Protein AF-A0AAV6H2V7-F1 (afdb_monomer_lite)

Organism: NCBI:txid278164

Foldseek 3Di:
DVVVVVVVVVVVVVVVVVVVPVVDDPVVVVVVVVVVVVVVVVVVVVVVVCCCCVVVPDPPDPPDPPPDD

Structure (mmCIF, N/CA/C/O backbone):
data_AF-A0AAV6H2V7-F1
#
_entry.id   AF-A0AAV6H2V7-F1
#
loop_
_atom_site.group_PDB
_atom_site.id
_atom_site.type_symbol
_atom_site.label_atom_id
_atom_site.label_alt_id
_atom_site.label_comp_id
_atom_site.label_asym_id
_atom_site.label_entity_id
_atom_site.label_seq_id
_atom_site.pdbx_PDB_ins_code
_atom_site.Cartn_x
_atom_site.Cartn_y
_atom_site.Cartn_z
_atom_site.occupancy
_atom_site.B_iso_or_equiv
_atom_site.auth_seq_id
_atom_site.auth_comp_id
_atom_site.auth_asym_id
_atom_site.auth_atom_id
_atom_site.pdbx_PDB_model_num
ATOM 1 N N . MET A 1 1 ? -8.183 19.229 -12.803 1.00 58.28 1 MET A N 1
ATOM 2 C CA . MET A 1 1 ? -7.920 19.283 -11.348 1.00 58.28 1 MET A CA 1
ATOM 3 C C . MET A 1 1 ? -9.140 18.841 -10.540 1.00 58.28 1 MET A C 1
ATOM 5 O O . MET A 1 1 ? -8.928 18.183 -9.537 1.00 58.28 1 MET A O 1
ATOM 9 N N . GLU A 1 2 ? -10.356 19.028 -11.060 1.00 70.50 2 GLU A N 1
ATOM 10 C CA . GLU A 1 2 ? -11.653 18.590 -10.499 1.00 70.50 2 GLU A CA 1
ATOM 11 C C . GLU A 1 2 ? -11.709 17.132 -9.988 1.00 70.50 2 GLU A C 1
ATOM 13 O O . GLU A 1 2 ? -12.101 16.878 -8.858 1.00 70.50 2 GLU A O 1
ATOM 18 N N . VAL A 1 3 ? -11.190 16.158 -10.748 1.00 75.75 3 VAL A N 1
ATOM 19 C CA . VAL A 1 3 ? -11.245 14.727 -10.367 1.00 75.75 3 VAL A CA 1
ATOM 20 C C . VAL A 1 3 ? -10.514 14.419 -9.051 1.00 75.75 3 VAL A C 1
ATOM 22 O O . VAL A 1 3 ? -10.896 13.498 -8.336 1.00 75.75 3 VAL A O 1
ATOM 25 N N . LYS A 1 4 ? -9.461 15.173 -8.698 1.00 78.12 4 LYS A N 1
ATOM 26 C CA . LYS A 1 4 ? -8.755 14.953 -7.423 1.00 78.12 4 LYS A CA 1
ATOM 27 C C . LYS A 1 4 ? -9.607 15.357 -6.222 1.00 78.12 4 LYS A C 1
ATOM 29 O O . LYS A 1 4 ? -9.458 14.741 -5.173 1.00 78.12 4 LYS A O 1
ATOM 34 N N . GLU A 1 5 ? -10.436 16.383 -6.369 1.00 85.06 5 GLU A N 1
ATOM 35 C CA . GLU A 1 5 ? -11.287 16.904 -5.296 1.00 85.06 5 GLU A CA 1
ATOM 36 C C . GLU A 1 5 ? -12.458 15.953 -5.051 1.00 85.06 5 GLU A C 1
ATOM 38 O O . GLU A 1 5 ? -12.676 15.547 -3.913 1.00 85.06 5 GLU A O 1
ATOM 43 N N . GLU A 1 6 ? -13.085 15.465 -6.124 1.00 83.44 6 GLU A N 1
ATOM 44 C CA . GLU A 1 6 ? -14.134 14.438 -6.068 1.00 83.44 6 GLU A CA 1
ATOM 45 C C . GLU A 1 6 ? -13.623 13.138 -5.418 1.00 83.44 6 GLU A C 1
ATOM 47 O O . GLU A 1 6 ? -14.270 12.556 -4.549 1.00 83.44 6 GLU A O 1
ATOM 52 N N . VAL A 1 7 ? -12.420 12.684 -5.793 1.00 88.56 7 VAL A N 1
ATOM 53 C CA . VAL A 1 7 ? -11.807 11.476 -5.214 1.00 88.56 7 VAL A CA 1
ATOM 54 C C . VAL A 1 7 ? -11.451 11.678 -3.740 1.00 88.56 7 VAL A C 1
ATOM 56 O O . VAL A 1 7 ? -11.615 10.750 -2.947 1.00 88.56 7 VAL A O 1
ATOM 59 N N . LEU A 1 8 ? -10.984 12.869 -3.354 1.00 85.94 8 LEU A N 1
ATOM 60 C CA . LEU A 1 8 ? -10.702 13.192 -1.956 1.00 85.94 8 LEU A CA 1
ATOM 61 C C . LEU A 1 8 ? -11.978 13.245 -1.116 1.00 85.94 8 LEU A C 1
ATOM 63 O O . LEU A 1 8 ? -11.960 12.715 -0.009 1.00 85.94 8 LEU A O 1
ATOM 67 N N . ASP A 1 9 ? -13.069 13.818 -1.627 1.00 88.62 9 ASP A N 1
ATOM 68 C CA . ASP A 1 9 ? -14.359 13.866 -0.928 1.00 88.62 9 ASP A CA 1
ATOM 69 C C . ASP A 1 9 ? -14.921 12.459 -0.694 1.00 88.62 9 ASP A C 1
ATOM 71 O O . ASP A 1 9 ? -15.241 12.084 0.439 1.00 88.62 9 ASP A O 1
ATOM 75 N N . ILE A 1 10 ? -14.930 11.625 -1.739 1.00 89.25 10 ILE A N 1
ATOM 76 C CA . ILE A 1 10 ? -15.372 10.229 -1.650 1.00 89.25 10 ILE A CA 1
ATOM 77 C C . ILE A 1 10 ? -14.508 9.465 -0.644 1.00 89.25 10 ILE A C 1
ATOM 79 O O . ILE A 1 10 ? -15.041 8.748 0.207 1.00 89.25 10 ILE A O 1
ATOM 83 N N . LEU A 1 11 ? -13.183 9.640 -0.694 1.00 85.62 11 LEU A N 1
ATOM 84 C CA . LEU A 1 11 ? -12.264 8.998 0.241 1.00 85.62 11 LEU A CA 1
ATOM 85 C C . LEU A 1 11 ? -12.517 9.457 1.678 1.00 85.62 11 LEU A C 1
ATOM 87 O O . LEU A 1 11 ? -12.558 8.618 2.572 1.00 85.62 11 LEU A O 1
ATOM 91 N N . HIS A 1 12 ? -12.750 10.751 1.905 1.00 83.38 12 HIS A N 1
ATOM 92 C CA . HIS A 1 12 ? -13.058 11.292 3.228 1.00 83.38 12 HIS A CA 1
ATOM 93 C C . HIS A 1 12 ? -14.370 10.729 3.773 1.00 83.38 12 HIS A C 1
ATOM 95 O O . HIS A 1 12 ? -14.471 10.384 4.950 1.00 83.38 12 HIS A O 1
ATOM 101 N N . ARG A 1 13 ? -15.376 10.598 2.907 1.00 84.75 13 ARG A N 1
ATOM 102 C CA . ARG A 1 13 ? -16.698 10.086 3.261 1.00 84.75 13 ARG A CA 1
ATOM 103 C C . ARG A 1 13 ? -16.656 8.595 3.582 1.00 84.75 13 ARG A C 1
ATOM 105 O O . ARG A 1 13 ? -17.262 8.170 4.562 1.00 84.75 13 ARG A O 1
ATOM 112 N N . VAL A 1 14 ? -15.907 7.811 2.807 1.00 84.06 14 VAL A N 1
ATOM 113 C CA . VAL A 1 14 ? -15.651 6.387 3.081 1.00 84.06 14 VAL A CA 1
ATOM 114 C C . VAL A 1 14 ? -14.815 6.226 4.348 1.00 84.06 14 VAL A C 1
ATOM 116 O O . VAL A 1 14 ? -15.144 5.389 5.184 1.00 84.06 14 VAL A O 1
ATOM 119 N N . TRP A 1 15 ? -13.797 7.067 4.542 1.00 81.25 15 TRP A N 1
ATOM 120 C CA . TRP A 1 15 ? -12.959 7.075 5.738 1.00 81.25 15 TRP A CA 1
ATOM 121 C C . TRP A 1 15 ? -13.769 7.379 6.996 1.00 81.25 15 TRP A C 1
ATOM 123 O O . TRP A 1 15 ? -13.668 6.648 7.971 1.00 81.25 15 TRP A O 1
ATOM 133 N N . ALA A 1 16 ? -14.637 8.392 6.971 1.00 79.06 16 ALA A N 1
ATOM 134 C CA . ALA A 1 16 ? -15.511 8.727 8.093 1.00 79.06 16 ALA A CA 1
ATOM 135 C C . ALA A 1 16 ? -16.487 7.589 8.437 1.00 79.06 16 ALA A C 1
ATOM 137 O O . ALA A 1 16 ? -16.816 7.387 9.604 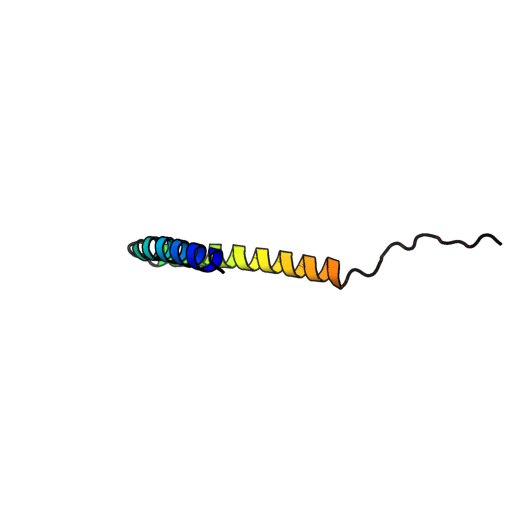1.00 79.06 16 ALA A O 1
ATOM 138 N N . LYS A 1 17 ? -16.933 6.816 7.436 1.00 72.38 17 LYS A N 1
ATOM 139 C CA . LYS A 1 17 ? -17.740 5.609 7.660 1.00 72.38 17 LYS A CA 1
ATOM 140 C C . LYS A 1 17 ? -16.903 4.471 8.238 1.00 72.38 17 LYS A C 1
ATOM 142 O O . LYS A 1 17 ? -17.357 3.850 9.189 1.00 72.38 17 LYS A O 1
ATOM 147 N N . LEU A 1 18 ?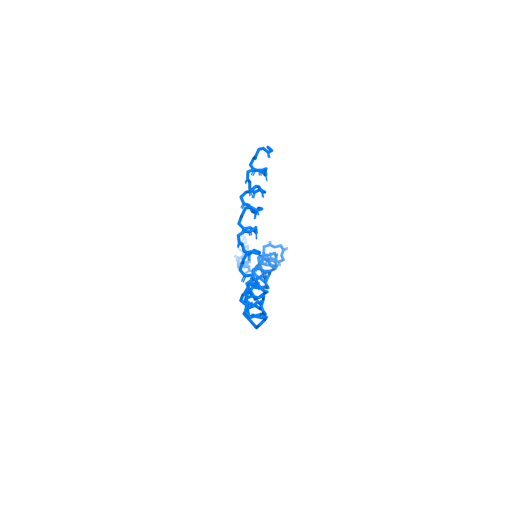 -15.683 4.252 7.747 1.00 68.75 18 LEU A N 1
ATOM 148 C CA . LEU A 1 18 ? -14.744 3.257 8.284 1.00 68.75 18 LEU A CA 1
ATOM 149 C C . LEU A 1 18 ? -14.297 3.577 9.717 1.00 68.75 18 LEU A C 1
ATOM 151 O O . LEU A 1 18 ? -14.186 2.683 10.545 1.00 68.75 18 LEU A O 1
ATOM 155 N N . GLN A 1 19 ? -14.102 4.855 10.033 1.00 67.25 19 GLN A N 1
ATOM 156 C CA . GLN A 1 19 ? -13.766 5.345 11.370 1.00 67.25 19 GLN A CA 1
ATOM 157 C C . GLN A 1 19 ? -14.970 5.325 12.327 1.00 67.25 19 GLN A C 1
ATOM 159 O O . GLN A 1 19 ? -14.803 5.592 13.511 1.00 67.25 19 GLN A O 1
ATOM 164 N N . GLY A 1 20 ? -16.169 4.992 11.836 1.00 64.50 20 GLY A N 1
ATOM 165 C CA . GLY A 1 20 ? -17.339 4.624 12.640 1.00 64.50 20 GLY A CA 1
ATOM 166 C C . GLY A 1 20 ? -17.438 3.121 12.944 1.00 64.50 20 GLY A C 1
ATOM 167 O O . GLY A 1 20 ? -18.231 2.738 13.793 1.00 64.50 20 GLY A O 1
ATOM 168 N N . LEU A 1 21 ? -16.598 2.274 12.328 1.00 58.94 21 LEU A N 1
ATOM 169 C CA . LEU A 1 21 ? -16.443 0.860 12.701 1.00 58.94 21 LEU A CA 1
ATOM 170 C C . LEU A 1 21 ? -15.518 0.532 13.908 1.00 58.94 21 LEU A C 1
ATOM 172 O O . LEU A 1 21 ? -15.506 -0.639 14.284 1.00 58.94 21 LEU A O 1
ATOM 176 N N . PRO A 1 22 ? -14.757 1.439 14.567 1.00 56.12 22 PRO A N 1
ATOM 177 C CA . PRO A 1 22 ? -13.865 1.077 15.672 1.00 56.12 22 PRO A CA 1
ATOM 178 C C . PRO A 1 22 ? -14.589 0.722 16.985 1.00 56.12 22 PRO A C 1
ATOM 180 O O . PRO A 1 22 ? -13.929 0.586 18.009 1.00 56.12 22 PRO A O 1
ATOM 183 N N . GLU A 1 23 ? -15.912 0.517 16.974 1.00 55.59 23 GLU A N 1
ATOM 184 C CA . GLU A 1 23 ? -16.585 -0.288 18.010 1.00 55.59 23 GLU A CA 1
ATOM 185 C C . GLU A 1 23 ? -16.319 -1.802 17.864 1.00 55.59 23 GLU A C 1
ATOM 187 O O . GLU A 1 23 ? -16.752 -2.591 18.701 1.00 55.59 23 GLU A O 1
ATOM 192 N N . ALA A 1 24 ? -15.594 -2.232 16.827 1.00 59.94 24 ALA A N 1
ATOM 193 C CA . ALA A 1 24 ? -15.083 -3.594 16.708 1.00 59.94 24 ALA A CA 1
ATOM 194 C C . ALA A 1 24 ? -13.778 -3.771 17.505 1.00 59.94 24 ALA A C 1
ATOM 196 O O . ALA A 1 24 ? -12.940 -2.869 17.578 1.00 59.94 24 ALA A O 1
ATOM 197 N N . ASN A 1 25 ? -13.602 -4.951 18.103 1.00 61.03 25 ASN A N 1
ATOM 198 C CA . ASN A 1 25 ? -12.525 -5.258 19.043 1.00 61.03 25 ASN A CA 1
ATOM 199 C C . ASN A 1 25 ? -11.149 -4.933 18.444 1.00 61.03 25 ASN A C 1
ATOM 201 O O . ASN A 1 25 ? -10.891 -5.223 17.278 1.00 61.03 25 ASN A O 1
ATOM 205 N N . SER A 1 26 ? -10.211 -4.435 19.256 1.00 67.38 26 SER A N 1
ATOM 206 C CA . SER A 1 26 ? -8.828 -4.105 18.855 1.00 67.38 26 SER A CA 1
ATOM 207 C C . SER A 1 26 ? -8.110 -5.217 18.066 1.00 67.38 26 SER A C 1
ATOM 209 O O . SER A 1 26 ? -7.183 -4.950 17.302 1.00 67.38 26 SER A O 1
ATOM 211 N N . LEU A 1 27 ? -8.557 -6.467 18.226 1.00 73.00 27 LEU A N 1
ATOM 212 C CA . LEU A 1 27 ? -8.106 -7.641 17.481 1.00 73.00 27 LEU A CA 1
ATOM 213 C C . LEU A 1 27 ? -8.477 -7.593 15.984 1.00 73.00 27 LEU A C 1
ATOM 215 O O . LEU A 1 27 ? -7.663 -7.943 15.132 1.00 73.00 27 LEU A O 1
ATOM 219 N N . GLU A 1 28 ? -9.689 -7.147 15.659 1.00 74.19 28 GLU A N 1
ATOM 220 C CA . GLU A 1 28 ? -10.233 -7.096 14.295 1.00 74.19 28 GLU A CA 1
ATOM 221 C C . GLU A 1 28 ? -9.516 -6.024 13.466 1.00 74.19 28 GLU A C 1
ATOM 223 O O . GLU A 1 28 ? -9.146 -6.255 12.314 1.00 74.19 28 GLU A O 1
ATOM 228 N N . ILE A 1 29 ? -9.211 -4.889 14.099 1.00 79.19 29 ILE A N 1
ATOM 229 C CA . ILE A 1 29 ? -8.400 -3.816 13.513 1.00 79.19 29 ILE A CA 1
ATOM 230 C C . ILE A 1 29 ? -6.991 -4.328 13.193 1.00 79.19 29 ILE A C 1
ATOM 232 O O . ILE A 1 29 ? -6.478 -4.088 12.099 1.00 79.19 29 ILE A O 1
ATOM 236 N N . GLY A 1 30 ? -6.378 -5.079 14.115 1.00 84.19 30 GLY A N 1
ATOM 237 C CA . GLY A 1 30 ? -5.067 -5.691 13.895 1.00 84.19 30 GLY A CA 1
ATOM 238 C C . GLY A 1 30 ? -5.063 -6.662 12.711 1.00 84.19 30 GLY A C 1
ATOM 239 O O . GLY A 1 30 ? -4.188 -6.580 11.848 1.00 84.19 30 GLY A O 1
ATOM 240 N N . ALA A 1 31 ? -6.067 -7.537 12.621 1.00 85.56 31 ALA A N 1
ATOM 241 C CA . ALA A 1 31 ? -6.196 -8.494 11.522 1.00 85.56 31 ALA A CA 1
ATOM 242 C C . ALA A 1 31 ? -6.385 -7.799 10.162 1.00 85.56 31 ALA A C 1
ATOM 244 O O . ALA A 1 31 ? -5.730 -8.158 9.181 1.00 85.56 31 ALA A O 1
ATOM 245 N N . PHE A 1 32 ? -7.226 -6.764 10.108 1.00 82.75 32 PHE A N 1
ATOM 246 C CA . PHE A 1 32 ? -7.427 -5.969 8.899 1.00 82.75 32 PHE A CA 1
ATOM 247 C C . PHE A 1 32 ? -6.146 -5.246 8.466 1.00 82.75 32 PHE A C 1
ATOM 249 O O . PHE A 1 32 ? -5.814 -5.217 7.281 1.00 82.75 32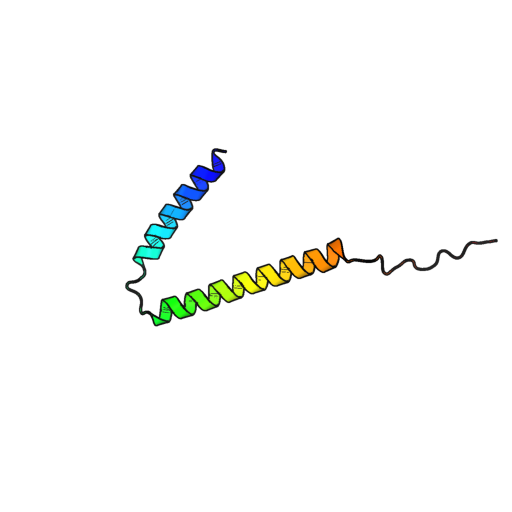 PHE A O 1
ATOM 256 N N . PHE A 1 33 ? -5.378 -4.722 9.424 1.00 85.88 33 PHE A N 1
ATOM 257 C CA . PHE A 1 33 ? -4.112 -4.054 9.138 1.00 85.88 33 PHE A CA 1
ATOM 258 C C . PHE A 1 33 ? -3.077 -5.011 8.536 1.00 85.88 33 PHE A C 1
ATOM 260 O O . PHE A 1 33 ? -2.409 -4.662 7.565 1.00 85.88 33 PHE A O 1
ATOM 267 N N . ILE A 1 34 ? -2.986 -6.244 9.047 1.00 93.12 34 ILE A N 1
ATOM 268 C CA . ILE A 1 34 ? -2.109 -7.282 8.481 1.00 93.12 34 ILE A CA 1
ATOM 269 C C . ILE A 1 34 ? -2.508 -7.605 7.035 1.00 93.12 34 ILE A C 1
ATOM 271 O O . ILE A 1 34 ? -1.636 -7.702 6.171 1.00 93.12 34 ILE A O 1
ATOM 275 N N . LEU A 1 35 ? -3.808 -7.729 6.748 1.00 92.06 35 LEU A N 1
ATOM 276 C CA . LEU A 1 35 ? -4.302 -7.967 5.388 1.00 92.06 35 LEU A CA 1
ATOM 277 C C . LEU A 1 35 ? -3.955 -6.810 4.442 1.00 92.06 35 LEU A C 1
ATOM 279 O O . LEU A 1 35 ? -3.463 -7.048 3.339 1.00 92.06 35 LEU A O 1
ATOM 283 N N . LEU A 1 36 ? -4.154 -5.563 4.876 1.00 90.56 36 LEU A N 1
ATOM 284 C CA . LEU A 1 36 ? -3.778 -4.384 4.094 1.00 90.56 36 LEU A CA 1
ATOM 285 C C . LEU A 1 36 ? -2.273 -4.334 3.819 1.00 90.56 36 LEU A C 1
ATOM 287 O O . LEU A 1 36 ? -1.871 -4.091 2.681 1.00 90.56 36 LEU A O 1
ATOM 291 N N . LEU A 1 37 ? -1.444 -4.599 4.834 1.00 94.50 37 LEU A N 1
ATOM 292 C CA . LEU A 1 37 ? 0.008 -4.665 4.675 1.00 94.50 37 LEU A CA 1
ATOM 293 C C . LEU A 1 37 ? 0.411 -5.756 3.686 1.00 94.50 37 LEU A C 1
ATOM 295 O O . LEU A 1 37 ? 1.232 -5.502 2.812 1.00 94.50 37 LEU A O 1
ATOM 299 N N . PHE A 1 38 ? -0.196 -6.941 3.773 1.00 95.19 38 PHE A N 1
ATOM 300 C CA . PHE A 1 38 ? 0.079 -8.036 2.848 1.00 95.19 38 PHE A CA 1
ATOM 301 C C . PHE A 1 38 ? -0.214 -7.638 1.397 1.00 95.19 38 PHE A C 1
ATOM 303 O O . PHE A 1 38 ? 0.644 -7.804 0.530 1.00 95.19 38 PHE A O 1
ATOM 310 N N . VAL A 1 39 ? -1.388 -7.053 1.136 1.00 95.06 39 VAL A N 1
ATOM 311 C CA . VAL A 1 39 ? -1.759 -6.572 -0.204 1.00 95.06 39 VAL A CA 1
ATOM 312 C C . VAL A 1 39 ? -0.794 -5.484 -0.676 1.00 95.06 39 VAL A C 1
ATOM 314 O O . VAL A 1 39 ? -0.313 -5.546 -1.806 1.00 95.06 39 VAL A O 1
ATOM 317 N N . ALA A 1 40 ? -0.457 -4.521 0.184 1.00 94.69 40 ALA A N 1
ATOM 318 C CA . ALA A 1 40 ? 0.479 -3.450 -0.144 1.00 94.69 40 ALA A CA 1
ATOM 319 C C . ALA A 1 40 ? 1.877 -3.990 -0.487 1.00 94.69 40 ALA A C 1
ATOM 321 O O . ALA A 1 40 ? 2.449 -3.604 -1.507 1.00 94.69 40 ALA A O 1
ATOM 322 N N . THR A 1 41 ? 2.411 -4.921 0.308 1.00 95.38 41 THR A N 1
ATOM 323 C CA . THR A 1 41 ? 3.690 -5.587 0.029 1.00 95.38 41 THR A CA 1
ATOM 324 C C . THR A 1 41 ? 3.628 -6.371 -1.275 1.00 95.38 41 THR A C 1
ATOM 326 O O . THR A 1 41 ? 4.546 -6.265 -2.083 1.00 95.38 41 THR A O 1
ATOM 329 N N . PHE A 1 42 ? 2.553 -7.117 -1.528 1.00 96.50 42 PHE A N 1
ATOM 330 C CA . PHE A 1 42 ? 2.408 -7.892 -2.759 1.00 96.50 42 PHE A CA 1
ATOM 331 C C . PHE A 1 42 ? 2.379 -6.990 -3.998 1.00 96.50 42 PHE A C 1
ATOM 333 O O . PHE A 1 42 ? 3.107 -7.231 -4.959 1.00 96.50 42 PHE A O 1
ATOM 340 N N . LEU A 1 43 ? 1.614 -5.895 -3.951 1.00 95.44 43 LEU A N 1
ATOM 341 C CA . LEU A 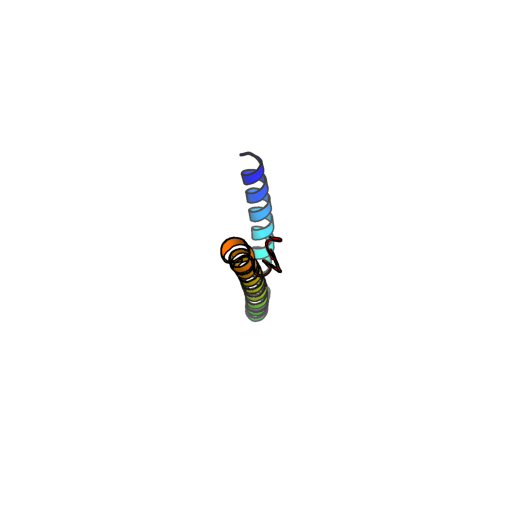1 43 ? 1.602 -4.880 -5.007 1.00 95.44 43 LEU A CA 1
ATOM 342 C C . LEU A 1 43 ? 2.986 -4.250 -5.198 1.00 95.44 43 LEU A C 1
ATOM 344 O O . LEU A 1 43 ? 3.438 -4.101 -6.332 1.00 95.44 43 LEU A O 1
ATOM 348 N N . MET A 1 44 ? 3.689 -3.939 -4.108 1.00 94.31 44 MET A N 1
ATOM 349 C CA . MET A 1 44 ? 5.050 -3.408 -4.170 1.00 94.31 44 MET A CA 1
ATOM 350 C C . MET A 1 44 ? 6.009 -4.398 -4.844 1.00 94.31 44 MET A C 1
ATOM 352 O O . MET A 1 44 ? 6.770 -4.000 -5.722 1.00 94.31 44 MET A O 1
ATOM 356 N N . LEU A 1 45 ? 5.948 -5.688 -4.497 1.00 94.00 45 LEU A N 1
ATOM 357 C CA . LEU A 1 45 ? 6.764 -6.737 -5.117 1.00 94.00 45 LEU A CA 1
ATOM 358 C C . LEU A 1 45 ? 6.459 -6.894 -6.612 1.00 94.00 45 LEU A C 1
ATOM 360 O O . LEU A 1 45 ? 7.391 -7.065 -7.401 1.00 94.00 45 LEU A O 1
ATOM 364 N N . ILE A 1 46 ? 5.188 -6.794 -7.016 1.00 93.75 46 ILE A N 1
ATOM 365 C CA . ILE A 1 46 ? 4.790 -6.805 -8.432 1.00 93.75 46 ILE A CA 1
ATOM 366 C C . ILE A 1 46 ? 5.421 -5.617 -9.156 1.00 93.75 46 ILE A C 1
ATOM 368 O O . ILE A 1 46 ? 6.076 -5.805 -10.177 1.00 93.75 46 ILE A O 1
ATOM 372 N N . VAL A 1 47 ? 5.288 -4.407 -8.611 1.00 93.12 47 VAL A N 1
ATOM 373 C CA . VAL A 1 47 ? 5.857 -3.192 -9.210 1.00 93.12 47 VAL A CA 1
ATOM 374 C C . VAL A 1 47 ? 7.377 -3.293 -9.315 1.00 93.12 47 VAL A C 1
ATOM 376 O O . VAL A 1 47 ? 7.929 -3.017 -10.376 1.00 93.12 47 VAL A O 1
ATOM 379 N N . LEU A 1 48 ? 8.062 -3.744 -8.261 1.00 89.81 48 LEU A N 1
ATOM 380 C CA . LEU A 1 48 ? 9.510 -3.960 -8.285 1.00 89.81 48 LEU A CA 1
ATOM 381 C C . LEU A 1 48 ? 9.910 -5.003 -9.332 1.00 89.81 48 LEU A C 1
ATOM 383 O O . LEU A 1 48 ? 10.886 -4.795 -10.048 1.00 89.81 48 LEU A O 1
ATOM 387 N N . SER A 1 49 ? 9.140 -6.082 -9.472 1.00 88.50 49 SER A N 1
ATOM 388 C CA . SER A 1 49 ? 9.360 -7.096 -10.508 1.00 88.50 49 SER A CA 1
ATOM 389 C C . SER A 1 49 ? 9.172 -6.513 -11.906 1.00 88.50 49 SER A C 1
ATOM 391 O O . SER A 1 49 ? 10.005 -6.745 -12.775 1.00 88.50 49 SER A O 1
ATOM 393 N N . CYS A 1 50 ? 8.140 -5.695 -12.125 1.00 86.06 50 CYS A N 1
ATOM 394 C CA . CYS A 1 50 ? 7.932 -4.986 -13.384 1.00 86.06 50 CYS A CA 1
ATOM 395 C C . CYS A 1 50 ? 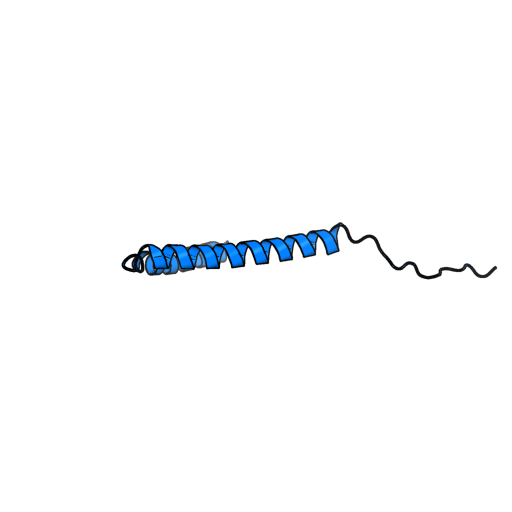9.079 -4.017 -13.680 1.00 86.06 50 CYS A C 1
ATOM 397 O O . CYS A 1 50 ? 9.579 -4.001 -14.796 1.00 86.06 50 CYS A O 1
ATOM 399 N N . ILE A 1 51 ? 9.544 -3.246 -12.695 1.00 84.50 51 ILE A N 1
ATOM 400 C CA . ILE A 1 51 ? 10.678 -2.329 -12.865 1.00 84.50 51 ILE A CA 1
ATOM 401 C C . ILE A 1 51 ? 11.951 -3.120 -13.176 1.00 84.50 51 ILE A C 1
ATOM 403 O O . ILE A 1 51 ? 12.680 -2.774 -14.099 1.00 84.50 51 ILE A O 1
ATOM 407 N N . HIS A 1 52 ? 12.214 -4.213 -12.466 1.00 80.69 52 HIS A N 1
ATOM 408 C CA . HIS A 1 52 ? 13.399 -5.031 -12.698 1.00 80.69 52 HIS A CA 1
ATOM 409 C C . HIS A 1 52 ? 13.351 -5.741 -14.064 1.00 80.69 52 HIS A C 1
ATOM 411 O O . HIS A 1 52 ? 14.339 -5.746 -14.796 1.00 80.69 52 HIS A O 1
ATOM 417 N N . CYS A 1 53 ? 12.200 -6.283 -14.468 1.00 74.75 53 CYS A N 1
ATOM 418 C CA . CYS A 1 53 ? 12.018 -6.900 -15.784 1.00 74.75 53 CYS A CA 1
ATOM 419 C C . CYS A 1 53 ? 12.056 -5.879 -16.933 1.00 74.75 53 CYS A C 1
ATOM 421 O O . CYS A 1 53 ? 12.702 -6.144 -17.944 1.00 74.75 53 CYS A O 1
ATOM 423 N N . CYS A 1 54 ? 11.405 -4.721 -16.793 1.00 72.12 54 CYS A N 1
ATOM 424 C CA . CYS A 1 54 ? 11.291 -3.722 -17.860 1.00 72.12 54 CYS A CA 1
ATOM 425 C C . CYS A 1 54 ? 12.510 -2.790 -17.954 1.00 72.12 54 CYS A C 1
ATOM 427 O O . CYS A 1 54 ? 12.883 -2.406 -19.058 1.00 72.12 54 CYS A O 1
ATOM 429 N N . CYS A 1 55 ? 13.155 -2.443 -16.834 1.00 64.12 55 CYS A N 1
ATOM 430 C CA . CYS A 1 55 ? 14.292 -1.511 -16.801 1.00 64.12 55 CYS A CA 1
ATOM 431 C C . CYS A 1 55 ? 15.662 -2.209 -16.696 1.00 64.12 55 CYS A C 1
ATOM 433 O O . CYS A 1 55 ? 16.669 -1.607 -17.063 1.00 64.12 55 CYS A O 1
ATOM 435 N N . CYS A 1 56 ? 15.735 -3.470 -16.243 1.00 62.09 56 CYS A N 1
ATOM 436 C CA . CYS A 1 56 ? 16.979 -4.264 -16.211 1.00 62.09 56 CYS A CA 1
ATOM 437 C C . CYS A 1 56 ? 16.960 -5.482 -17.156 1.00 62.09 56 CYS A C 1
ATOM 439 O O . CYS A 1 56 ? 17.894 -6.291 -17.148 1.00 62.09 56 CYS A O 1
ATOM 441 N N . GLY A 1 57 ? 15.941 -5.594 -18.017 1.00 54.41 57 GLY A N 1
ATOM 442 C CA . GLY A 1 57 ? 15.856 -6.582 -19.0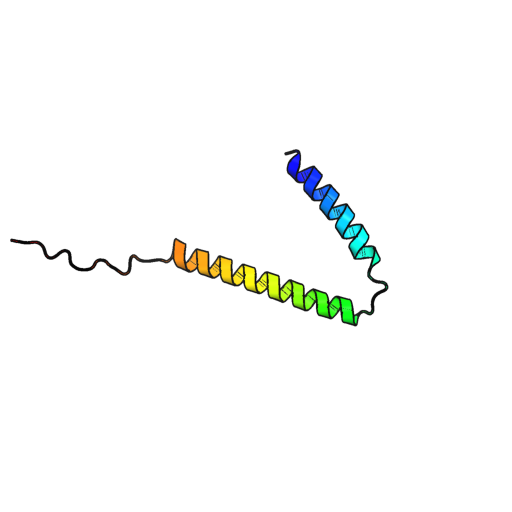88 1.00 54.41 57 GLY A CA 1
ATOM 443 C C . GLY A 1 57 ? 16.927 -6.362 -20.155 1.00 54.41 57 GLY A C 1
ATOM 444 O O . GLY A 1 57 ? 16.695 -5.723 -21.177 1.00 54.41 57 GLY A O 1
ATOM 445 N N . LYS A 1 58 ? 18.123 -6.920 -19.947 1.00 56.44 58 LYS A N 1
ATOM 446 C CA . LYS A 1 58 ? 19.066 -7.120 -21.052 1.00 56.44 58 LYS A CA 1
ATOM 447 C C . LYS A 1 58 ? 18.421 -8.059 -22.084 1.00 56.44 58 LYS A C 1
ATOM 449 O O . LYS A 1 58 ? 17.834 -9.062 -21.674 1.00 56.44 58 LYS A O 1
ATOM 454 N N . PRO A 1 59 ? 18.555 -7.798 -23.397 1.00 54.50 59 PRO A N 1
ATOM 455 C CA . PRO A 1 59 ? 17.989 -8.649 -24.440 1.00 54.50 59 PRO A CA 1
ATOM 456 C C . PRO A 1 59 ? 18.681 -10.019 -24.435 1.00 54.50 59 PRO A C 1
ATOM 458 O O . PRO A 1 59 ? 19.713 -10.228 -25.068 1.00 54.50 59 PRO A O 1
ATOM 461 N N . LYS A 1 60 ? 18.121 -10.979 -23.698 1.00 58.91 60 LYS A N 1
ATOM 462 C CA . LYS A 1 60 ? 18.548 -12.382 -23.693 1.00 58.91 60 LYS A CA 1
ATOM 463 C C . LYS A 1 60 ? 17.828 -13.155 -24.807 1.00 58.91 60 LYS A C 1
ATOM 465 O O . LYS A 1 60 ? 17.052 -14.043 -24.499 1.00 58.91 60 LYS A O 1
ATOM 470 N N . TYR A 1 61 ? 18.074 -12.802 -26.077 1.00 54.00 61 TYR A N 1
ATOM 471 C CA . TYR A 1 61 ? 17.985 -13.706 -27.247 1.00 54.00 61 TYR A CA 1
ATOM 472 C C . TYR A 1 61 ? 18.411 -12.989 -28.552 1.00 54.00 61 TYR A C 1
ATOM 474 O O . TYR A 1 61 ? 17.606 -12.748 -29.445 1.00 54.00 61 TYR A O 1
ATOM 482 N N . GLN A 1 62 ? 19.692 -12.640 -28.700 1.00 52.38 62 GLN A N 1
ATOM 483 C CA . GLN A 1 62 ? 20.306 -12.570 -30.037 1.00 52.38 62 GLN A CA 1
ATOM 484 C C . GLN A 1 62 ? 20.726 -13.998 -30.398 1.00 52.38 62 GLN A C 1
ATOM 486 O O . GLN A 1 62 ? 21.894 -14.365 -30.292 1.00 52.38 62 GLN A O 1
ATOM 491 N N . ALA A 1 63 ? 19.758 -14.845 -30.746 1.00 53.22 63 ALA A N 1
ATOM 492 C CA . ALA A 1 63 ? 20.094 -16.061 -31.460 1.00 53.22 63 ALA A CA 1
ATOM 493 C C . ALA A 1 63 ? 20.570 -15.689 -32.863 1.00 53.22 63 ALA A C 1
ATOM 495 O O . ALA A 1 63 ? 19.845 -15.069 -33.635 1.00 53.22 63 ALA A O 1
ATOM 496 N N . ALA A 1 64 ? 21.801 -16.098 -33.156 1.00 59.00 64 ALA A N 1
ATOM 497 C CA . ALA A 1 64 ? 22.275 -16.426 -34.491 1.00 59.00 64 ALA A CA 1
ATOM 498 C C . ALA A 1 64 ? 22.057 -15.356 -35.579 1.00 59.00 64 ALA A C 1
ATOM 500 O O . ALA A 1 64 ? 21.287 -15.542 -36.517 1.00 59.00 64 ALA A O 1
ATOM 501 N N . ARG A 1 65 ? 22.855 -14.285 -35.554 1.00 56.34 65 ARG A N 1
ATOM 502 C CA . ARG A 1 65 ? 23.263 -13.625 -36.805 1.00 56.34 65 ARG A CA 1
ATOM 503 C C . ARG A 1 65 ? 24.608 -14.211 -37.229 1.00 56.34 65 ARG A C 1
ATOM 505 O O . ARG A 1 65 ? 25.651 -13.593 -37.052 1.00 56.34 65 ARG A O 1
ATOM 512 N N . ILE A 1 66 ? 24.571 -15.440 -37.748 1.00 60.03 66 ILE A N 1
ATOM 513 C CA . ILE A 1 66 ? 25.649 -15.948 -38.601 1.00 60.03 66 ILE A CA 1
ATOM 514 C C . ILE A 1 66 ? 25.624 -15.052 -39.845 1.00 60.03 66 ILE A C 1
ATOM 516 O O . ILE A 1 66 ? 24.609 -15.005 -40.537 1.00 60.03 66 ILE A O 1
ATOM 520 N N . GLN A 1 67 ? 26.684 -14.277 -40.073 1.00 52.56 67 GLN A N 1
ATOM 521 C CA . GLN A 1 67 ? 26.906 -13.600 -41.352 1.00 52.56 67 GLN A CA 1
ATOM 522 C C . GLN A 1 67 ? 27.184 -14.685 -42.401 1.00 52.56 67 GLN A C 1
ATOM 524 O O . GLN A 1 67 ? 28.140 -15.439 -42.209 1.00 52.56 67 GLN A O 1
ATOM 529 N N . PRO A 1 68 ? 26.385 -14.819 -43.474 1.00 60.91 68 PRO A N 1
ATOM 530 C CA . PRO A 1 68 ? 26.857 -15.528 -44.648 1.00 60.91 68 PRO A CA 1
ATOM 531 C C . PRO A 1 68 ? 27.917 -14.671 -45.357 1.00 60.91 68 PRO A C 1
ATOM 533 O O . PRO A 1 68 ? 27.782 -13.448 -45.420 1.00 60.91 68 PRO A O 1
ATOM 536 N N . VAL A 1 69 ? 28.970 -15.365 -45.798 1.00 59.25 69 VAL A N 1
ATOM 537 C CA . VAL A 1 69 ? 30.179 -14.897 -46.502 1.00 59.25 69 VAL A CA 1
ATOM 538 C C . VAL A 1 69 ? 29.889 -14.094 -47.767 1.00 59.25 69 VAL A C 1
ATOM 540 O O . VAL A 1 69 ? 28.931 -14.457 -48.487 1.00 59.25 69 VAL A O 1
#

InterPro domains:
  IPR031671 Small integral membrane protein 5/18/22 [PF15831] (6-56)
  IPR047133 Small integral membrane protein 5 [PTHR37344] (1-67)
  IPR047133 Small integral membrane protein 5 [cd20254] (4-69)

Sequence (69 aa):
MEVKEEVLDILHRVWAKLQGLPEANSLEIGAFFILLLFVATFLMLIVLSCIHCCCCGKPKYQAARIQPV

Secondary structure (DSSP, 8-state):
-HHHHHHHHHHHHHHHHHTT-TTS-HHHHHHHHHHHHHHHHHHHHHHHHHHHHHHS-------------

pLDDT: mean 76.09, std 14.41, range [52.38, 96.5]

Radius of gyration: 23.45 Å; chains: 1; bounding box: 48×36×66 Å